Protein AF-J9F8X7-F1 (afdb_monomer_lite)

Sequence (86 aa):
EELRARRLAEFQVRSAKRARKGKKLQAVCENNDRRSNEGKKRKLRSFTSELTDVRKKAVKRFRYGAEDADFKAVRVKKKKARRIVN

Secondary structure (DSSP, 8-state):
-HHHHHHHHHHHHHHHHHHTS--PPP---TT--S---S----PPPPHHHHHT--SHHHHHHHHH-S--HHHHHHHHHHHHHHHH--

Radius of gyration: 24.57 Å; chains: 1; bounding box: 41×33×64 Å

Organism: Wuchereria bancrofti (NCBI:txid6293)

Structure (mmCIF, N/CA/C/O backbone):
data_AF-J9F8X7-F1
#
_entry.id   AF-J9F8X7-F1
#
loop_
_atom_site.group_PDB
_atom_site.id
_atom_site.type_symbol
_atom_site.label_atom_id
_atom_site.label_alt_id
_atom_site.label_comp_id
_atom_site.label_asym_id
_atom_site.label_entity_id
_atom_site.label_seq_id
_atom_site.pdbx_PDB_ins_code
_atom_site.Cartn_x
_atom_site.Cartn_y
_atom_site.Cartn_z
_atom_site.occupancy
_atom_site.B_iso_or_equiv
_atom_site.auth_seq_id
_atom_site.auth_comp_id
_atom_site.auth_asym_id
_atom_site.auth_atom_id
_atom_site.pdbx_PDB_model_num
ATOM 1 N N . GLU A 1 1 ? 15.111 6.989 -36.318 1.00 69.56 1 GLU A N 1
ATOM 2 C CA . GLU A 1 1 ? 14.019 6.026 -36.615 1.00 69.56 1 GLU A CA 1
ATOM 3 C C . GLU A 1 1 ? 14.325 4.606 -36.143 1.00 69.56 1 GLU A C 1
ATOM 5 O O . GLU A 1 1 ? 13.463 3.965 -35.550 1.00 69.56 1 GLU A O 1
ATOM 10 N N . GLU A 1 2 ? 15.571 4.157 -36.272 1.00 78.56 2 GLU A N 1
ATOM 11 C CA . GLU A 1 2 ? 16.049 2.831 -35.855 1.00 78.56 2 GLU A CA 1
ATOM 12 C C . GLU A 1 2 ? 15.721 2.446 -34.395 1.00 78.56 2 GLU A C 1
ATOM 14 O O . GLU A 1 2 ? 15.335 1.318 -34.090 1.00 78.56 2 GLU A O 1
ATOM 19 N N . LEU A 1 3 ? 15.780 3.411 -33.473 1.00 82.50 3 LEU A N 1
ATOM 20 C CA . LEU A 1 3 ? 15.501 3.187 -32.051 1.00 82.50 3 LEU A CA 1
ATOM 21 C C . LEU A 1 3 ? 14.015 2.893 -31.768 1.00 82.50 3 LEU A C 1
ATOM 23 O O . LEU A 1 3 ? 13.690 2.168 -30.826 1.00 82.50 3 LEU A O 1
ATOM 27 N N . ARG A 1 4 ? 13.100 3.413 -32.601 1.00 86.69 4 ARG A N 1
ATOM 28 C CA . ARG A 1 4 ? 11.666 3.082 -32.532 1.00 86.69 4 ARG A CA 1
ATOM 29 C C . ARG A 1 4 ? 11.414 1.675 -33.073 1.00 86.69 4 ARG A C 1
ATOM 31 O O . ARG A 1 4 ? 10.679 0.919 -32.443 1.00 86.69 4 ARG A O 1
ATOM 38 N N . ALA A 1 5 ? 12.083 1.304 -34.166 1.00 90.06 5 ALA A N 1
ATOM 39 C CA . ALA A 1 5 ? 11.992 -0.033 -34.749 1.00 90.06 5 ALA A CA 1
ATOM 40 C C . ALA A 1 5 ? 12.473 -1.123 -33.773 1.00 90.06 5 ALA A C 1
ATOM 42 O O . ALA A 1 5 ? 11.766 -2.107 -33.555 1.00 90.06 5 ALA A O 1
ATOM 43 N N . ARG A 1 6 ? 13.606 -0.906 -33.087 1.00 89.81 6 ARG A N 1
ATOM 44 C CA . ARG A 1 6 ? 14.118 -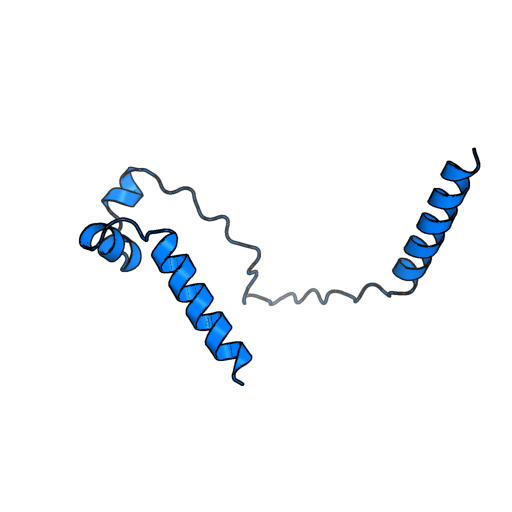1.838 -32.060 1.00 89.81 6 ARG A CA 1
ATOM 45 C C . ARG A 1 6 ? 13.127 -2.048 -30.909 1.00 89.81 6 ARG A C 1
ATOM 47 O O . ARG A 1 6 ? 12.860 -3.181 -30.516 1.00 89.81 6 ARG A O 1
ATOM 54 N N . ARG A 1 7 ? 12.515 -0.969 -30.407 1.00 91.50 7 ARG A N 1
ATOM 55 C CA . ARG A 1 7 ? 11.506 -1.046 -29.332 1.00 91.50 7 ARG A CA 1
ATOM 56 C C . ARG A 1 7 ? 10.241 -1.789 -29.765 1.00 91.50 7 ARG A C 1
ATOM 58 O O . ARG A 1 7 ? 9.690 -2.552 -28.974 1.00 91.50 7 ARG A O 1
ATOM 65 N N . LEU A 1 8 ? 9.790 -1.583 -31.003 1.00 93.38 8 LEU A N 1
ATOM 66 C CA . LEU A 1 8 ? 8.635 -2.295 -31.558 1.00 93.38 8 LEU A CA 1
ATOM 67 C C . LEU A 1 8 ? 8.914 -3.794 -31.701 1.00 93.38 8 LEU A C 1
ATOM 69 O O . LEU A 1 8 ? 8.088 -4.602 -31.278 1.00 93.38 8 LEU A O 1
ATOM 73 N N . ALA A 1 9 ? 10.094 -4.163 -32.202 1.00 92.25 9 ALA A N 1
ATOM 74 C CA . ALA A 1 9 ? 10.507 -5.559 -32.308 1.00 92.25 9 ALA A CA 1
ATOM 75 C C . ALA A 1 9 ? 10.549 -6.244 -30.928 1.00 92.25 9 ALA A C 1
ATOM 77 O O . ALA A 1 9 ? 9.977 -7.319 -30.739 1.00 92.25 9 ALA A O 1
ATOM 78 N N . GLU A 1 10 ? 11.134 -5.594 -29.917 1.00 92.94 10 GLU A N 1
ATOM 79 C CA . GLU A 1 10 ? 11.132 -6.117 -28.546 1.00 92.94 10 GLU A CA 1
ATOM 80 C C . GLU A 1 10 ? 9.721 -6.284 -27.973 1.00 92.94 10 GLU A C 1
ATOM 82 O O . GLU A 1 10 ? 9.430 -7.274 -27.291 1.00 92.94 10 GLU A O 1
ATOM 87 N N . PHE A 1 11 ? 8.835 -5.319 -28.225 1.00 92.88 11 PHE A N 1
ATOM 88 C CA . PHE A 1 11 ? 7.454 -5.378 -27.761 1.00 92.88 11 PHE A CA 1
ATOM 89 C C . PHE A 1 11 ? 6.701 -6.557 -28.388 1.00 92.88 11 PHE A C 1
ATOM 91 O O . PHE A 1 11 ? 6.037 -7.301 -27.663 1.00 92.88 11 PHE A O 1
ATOM 98 N N . GLN A 1 12 ? 6.865 -6.779 -29.695 1.00 93.62 12 GLN A N 1
ATOM 99 C CA . GLN A 1 12 ? 6.268 -7.908 -30.414 1.00 93.62 12 GLN A CA 1
ATOM 100 C C . GLN A 1 12 ? 6.786 -9.263 -29.906 1.00 93.62 12 GLN A C 1
ATOM 102 O O . GLN A 1 12 ? 6.009 -10.189 -29.678 1.00 93.62 12 GLN A O 1
ATOM 107 N N . VAL A 1 13 ? 8.086 -9.380 -29.618 1.00 91.69 13 VAL A N 1
ATOM 108 C CA . VAL A 1 13 ? 8.648 -10.603 -29.017 1.00 91.69 13 VAL A CA 1
ATOM 109 C C . VAL A 1 13 ? 8.046 -10.863 -27.631 1.00 91.69 13 VAL A C 1
ATOM 111 O O . VAL A 1 13 ? 7.712 -12.002 -27.287 1.00 91.69 13 VAL A O 1
ATOM 114 N N . ARG A 1 14 ? 7.879 -9.819 -26.809 1.00 89.06 14 ARG A N 1
ATOM 115 C CA . ARG A 1 14 ? 7.276 -9.941 -25.471 1.00 89.06 14 ARG A CA 1
ATOM 116 C C . ARG A 1 14 ? 5.793 -10.304 -25.544 1.00 89.06 14 ARG A C 1
ATOM 118 O O . ARG A 1 14 ? 5.352 -11.131 -24.744 1.00 89.06 14 ARG A O 1
ATOM 125 N N . SER A 1 15 ? 5.031 -9.721 -26.468 1.00 86.75 15 SER A N 1
ATOM 126 C CA . SER A 1 15 ? 3.611 -10.040 -26.649 1.00 86.75 15 SER A CA 1
ATOM 127 C C . SER A 1 15 ? 3.425 -11.485 -27.122 1.00 86.75 15 SER A C 1
ATOM 129 O O . SER A 1 15 ? 2.635 -12.208 -26.517 1.00 86.75 15 SER A O 1
ATOM 131 N N . ALA A 1 16 ? 4.235 -11.960 -28.073 1.00 83.69 16 ALA A N 1
ATOM 132 C CA . ALA A 1 16 ? 4.228 -13.352 -28.525 1.00 83.69 16 ALA A CA 1
ATOM 133 C C . ALA A 1 16 ? 4.581 -14.335 -27.392 1.00 83.69 16 ALA A C 1
ATOM 135 O O . ALA A 1 16 ? 3.882 -15.326 -27.175 1.00 83.69 16 ALA A O 1
ATOM 136 N N . LYS A 1 17 ? 5.611 -14.033 -26.584 1.00 83.81 17 LYS A N 1
ATOM 137 C CA . LYS A 1 17 ? 5.958 -14.832 -25.390 1.00 83.81 17 LYS A CA 1
ATOM 138 C C . LYS A 1 17 ? 4.819 -14.888 -24.367 1.00 83.81 17 LYS A C 1
ATOM 140 O O . LYS A 1 17 ? 4.634 -15.918 -23.723 1.00 83.81 17 LYS A O 1
ATOM 145 N N . ARG A 1 18 ? 4.066 -13.795 -24.197 1.00 81.88 18 ARG A N 1
ATOM 146 C CA . ARG A 1 18 ? 2.885 -13.756 -23.319 1.00 81.88 18 ARG A CA 1
ATOM 147 C C . ARG A 1 18 ? 1.713 -14.540 -23.906 1.00 81.88 18 ARG A C 1
ATOM 149 O O . ARG A 1 18 ? 1.067 -15.247 -23.150 1.00 81.88 18 ARG A O 1
ATOM 156 N N . ALA A 1 19 ? 1.481 -14.470 -25.215 1.00 78.12 19 ALA A N 1
ATOM 157 C CA . ALA A 1 19 ? 0.419 -15.216 -25.892 1.00 78.12 19 ALA A CA 1
ATOM 158 C C . ALA A 1 19 ? 0.627 -16.739 -25.816 1.00 78.12 19 ALA A C 1
ATOM 160 O O . ALA A 1 19 ? -0.332 -17.477 -25.618 1.00 78.12 19 ALA A O 1
ATOM 161 N N . ARG A 1 20 ? 1.884 -17.212 -25.872 1.00 70.25 20 ARG A N 1
ATOM 162 C CA . ARG A 1 20 ? 2.223 -18.635 -25.658 1.00 70.25 20 ARG A CA 1
ATOM 163 C C . ARG A 1 20 ? 1.961 -19.119 -24.229 1.00 70.25 20 ARG A C 1
ATOM 165 O O . ARG A 1 20 ? 1.822 -20.319 -24.009 1.00 70.25 20 ARG A O 1
ATOM 172 N N . LYS A 1 21 ? 1.895 -18.215 -23.245 1.00 73.81 21 LYS A N 1
ATOM 173 C CA . LYS A 1 21 ? 1.440 -18.560 -21.895 1.00 73.81 21 LYS A CA 1
ATOM 174 C C . LYS A 1 21 ? -0.085 -18.593 -21.918 1.00 73.81 21 LYS A C 1
ATOM 176 O O . LYS A 1 21 ? -0.724 -17.564 -21.714 1.00 73.81 21 LYS A O 1
ATOM 181 N N . GLY A 1 22 ? -0.656 -19.770 -22.175 1.00 71.56 22 GLY A N 1
ATOM 182 C CA . GLY A 1 22 ? -2.100 -19.980 -22.086 1.00 71.56 22 GLY A CA 1
ATOM 183 C C . GLY A 1 22 ? -2.646 -19.385 -20.786 1.00 71.56 22 GLY A C 1
ATOM 184 O O . GLY A 1 22 ? -2.090 -19.613 -19.705 1.00 71.56 22 GLY A O 1
ATOM 185 N N . LYS A 1 23 ? -3.698 -18.565 -20.888 1.00 70.62 23 LYS A N 1
ATOM 186 C CA . LYS A 1 23 ? -4.400 -18.050 -19.710 1.00 70.62 23 LYS A CA 1
ATOM 187 C C . LYS A 1 23 ? -4.941 -19.270 -18.968 1.00 70.62 23 LYS A C 1
ATOM 189 O O . LYS A 1 23 ? -5.765 -19.994 -19.516 1.00 70.62 23 LYS A O 1
ATOM 194 N N . LYS A 1 24 ? -4.453 -19.529 -17.752 1.00 72.62 24 LYS A N 1
ATOM 195 C CA . LYS A 1 24 ? -5.043 -20.575 -16.910 1.00 72.62 24 LYS A CA 1
ATOM 196 C C . LYS A 1 24 ? -6.509 -20.201 -16.703 1.00 72.62 24 LYS A C 1
ATOM 198 O O . LYS A 1 24 ? -6.775 -19.085 -16.254 1.00 72.62 24 LYS A O 1
ATOM 203 N N . LEU A 1 25 ? -7.428 -21.095 -17.068 1.00 70.00 25 LEU A N 1
ATOM 204 C CA . LEU A 1 25 ? -8.845 -20.926 -16.767 1.00 70.00 25 LEU A CA 1
ATOM 205 C C . LEU A 1 25 ? -8.965 -20.742 -15.251 1.00 70.00 25 LEU A C 1
ATOM 207 O O . LEU A 1 25 ? -8.510 -21.591 -14.483 1.00 70.0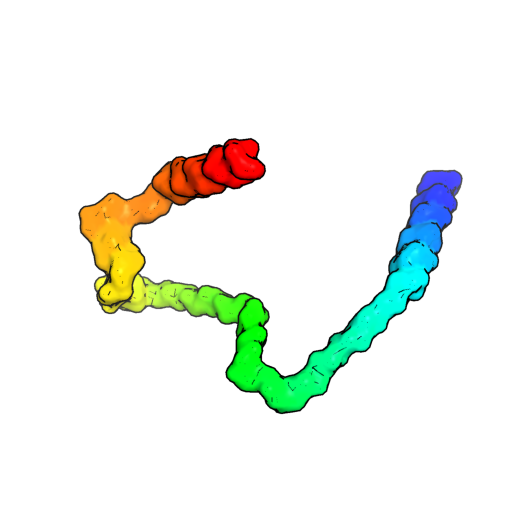0 25 LEU A O 1
ATOM 211 N N . GLN A 1 26 ? -9.490 -19.596 -14.819 1.00 64.62 26 GLN A N 1
ATOM 212 C CA . GLN A 1 26 ? -9.844 -19.424 -13.419 1.00 64.62 26 GLN A CA 1
ATOM 213 C C . GLN A 1 26 ? -11.121 -20.222 -13.195 1.00 64.62 26 GLN A C 1
ATOM 215 O O . GLN A 1 26 ? -12.144 -19.935 -13.812 1.00 64.62 26 GLN A O 1
ATOM 220 N N . ALA A 1 27 ? -11.044 -21.248 -12.351 1.00 71.00 27 ALA A N 1
ATOM 221 C CA . ALA A 1 27 ? -12.229 -21.957 -11.909 1.00 71.00 27 ALA A CA 1
ATOM 222 C C . ALA A 1 27 ? -13.085 -20.982 -11.092 1.00 71.00 27 ALA A C 1
ATOM 224 O O . ALA A 1 27 ? -12.693 -20.563 -10.000 1.00 71.00 27 ALA A O 1
ATOM 225 N N . VAL A 1 28 ? -14.235 -20.593 -11.639 1.00 65.12 28 VAL A N 1
ATOM 226 C CA . VAL A 1 28 ? -15.283 -19.926 -10.869 1.00 65.12 28 VAL A CA 1
ATOM 227 C C . VAL A 1 28 ? -15.966 -21.025 -10.063 1.00 65.12 28 VAL A C 1
ATOM 229 O O . VAL A 1 28 ? -16.800 -21.758 -10.579 1.00 65.12 28 VAL A O 1
ATOM 232 N N . CYS A 1 29 ? -15.548 -21.207 -8.812 1.00 59.22 29 CYS A N 1
ATOM 233 C CA . CYS A 1 29 ? -16.281 -22.063 -7.888 1.00 59.22 29 CYS A CA 1
ATOM 234 C C . CYS A 1 29 ? -17.475 -21.272 -7.350 1.00 59.22 29 CYS A C 1
ATOM 236 O O . CYS A 1 29 ? -17.279 -20.330 -6.582 1.00 59.22 29 CYS A O 1
ATOM 238 N N . GLU A 1 30 ? -18.691 -21.686 -7.703 1.00 66.94 30 GLU A N 1
ATOM 239 C CA . GLU A 1 30 ? -19.950 -21.072 -7.245 1.00 66.94 30 GLU A CA 1
ATOM 240 C C . GLU A 1 30 ? -20.150 -21.157 -5.718 1.00 66.94 30 GLU A C 1
ATOM 242 O O . GLU A 1 30 ? -20.923 -20.393 -5.159 1.00 66.94 30 GLU A O 1
ATOM 247 N N . ASN A 1 31 ? -19.376 -21.998 -5.019 1.00 56.44 31 ASN A N 1
ATOM 248 C CA . ASN A 1 31 ? -19.455 -22.200 -3.568 1.00 56.44 31 ASN A CA 1
ATOM 249 C C . ASN A 1 31 ? -18.117 -21.972 -2.846 1.00 56.44 31 ASN A C 1
ATOM 251 O O . ASN A 1 31 ? -17.699 -22.775 -2.012 1.00 56.44 31 ASN A O 1
ATOM 255 N N . ASN A 1 32 ? -17.415 -20.876 -3.143 1.00 49.78 32 ASN A N 1
ATOM 256 C CA . ASN A 1 32 ? -16.318 -20.419 -2.285 1.00 49.78 32 ASN A CA 1
ATOM 257 C C . ASN A 1 32 ? -16.797 -19.371 -1.275 1.00 49.78 32 ASN A C 1
ATOM 259 O O . ASN A 1 32 ? -16.335 -18.234 -1.245 1.00 49.78 32 ASN A O 1
ATOM 263 N N . ASP A 1 33 ? -17.611 -19.830 -0.328 1.00 55.69 33 ASP A N 1
ATOM 264 C CA . ASP A 1 33 ? -17.878 -19.153 0.950 1.00 55.69 33 ASP A CA 1
ATOM 265 C C . ASP A 1 33 ? -16.636 -19.096 1.871 1.00 55.69 33 ASP A C 1
ATOM 267 O O . ASP A 1 33 ? -16.692 -18.777 3.062 1.00 55.69 33 ASP A O 1
ATOM 271 N N . ARG A 1 34 ? -15.448 -19.430 1.352 1.00 59.09 34 ARG A N 1
ATOM 272 C CA . ARG A 1 34 ? -14.199 -19.451 2.108 1.00 59.09 34 ARG A CA 1
ATOM 273 C C . ARG A 1 34 ? -13.077 -18.772 1.329 1.00 59.09 34 ARG A C 1
ATOM 275 O O . ARG A 1 34 ? -12.253 -19.407 0.686 1.00 59.09 34 ARG A O 1
ATOM 282 N N . ARG A 1 35 ? -12.967 -17.470 1.617 1.00 55.41 35 ARG A N 1
ATOM 283 C CA . ARG A 1 35 ? -11.771 -16.608 1.518 1.00 55.41 35 ARG A CA 1
ATOM 284 C C . ARG A 1 35 ? -11.532 -15.929 0.167 1.00 55.41 35 ARG A C 1
ATOM 286 O O . ARG A 1 35 ? -10.469 -16.084 -0.431 1.00 55.41 35 ARG A O 1
ATOM 293 N N . SER A 1 36 ? -12.391 -14.968 -0.167 1.00 54.00 36 SER A N 1
ATOM 294 C CA . SER A 1 36 ? -11.905 -13.727 -0.777 1.00 54.00 36 SER A CA 1
ATOM 295 C C . SER A 1 36 ? -11.058 -12.967 0.261 1.00 54.00 36 SER A C 1
ATOM 297 O O . SER A 1 36 ? -11.510 -12.091 0.993 1.00 54.00 36 SER A O 1
ATOM 299 N N . ASN A 1 37 ? -9.775 -13.320 0.356 1.00 55.34 37 ASN A N 1
ATOM 300 C CA . ASN A 1 37 ? -8.756 -12.430 0.923 1.00 55.34 37 ASN A CA 1
ATOM 301 C C . ASN A 1 37 ? -8.349 -11.367 -0.116 1.00 55.34 37 ASN A C 1
ATOM 303 O O . ASN A 1 37 ? -7.193 -10.950 -0.157 1.00 55.34 37 ASN A O 1
ATOM 307 N N . GLU A 1 38 ? -9.280 -10.908 -0.958 1.00 53.81 38 GLU A N 1
ATOM 308 C CA . GLU A 1 38 ? -9.124 -9.599 -1.577 1.00 53.81 38 GLU A CA 1
ATOM 309 C C . GLU A 1 38 ? -9.139 -8.594 -0.435 1.00 53.81 38 GLU A C 1
ATOM 311 O O . GLU A 1 38 ? -10.080 -8.534 0.358 1.00 53.81 38 GLU A O 1
ATOM 316 N N . GLY A 1 39 ? -7.999 -7.928 -0.255 1.00 54.16 39 GLY A N 1
ATOM 317 C CA . GLY A 1 39 ? -7.662 -7.204 0.956 1.00 54.16 39 GLY A CA 1
ATOM 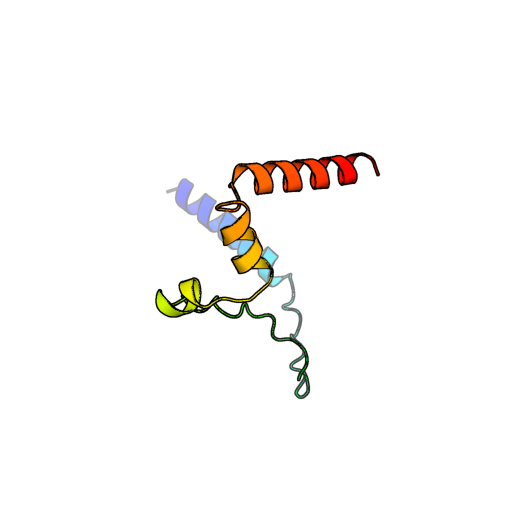318 C C . GLY A 1 39 ? -8.820 -6.345 1.434 1.00 54.16 39 GLY A C 1
ATOM 319 O O . GLY A 1 39 ? -9.095 -5.300 0.848 1.00 54.16 39 GLY A O 1
ATOM 320 N N . LYS A 1 40 ? -9.463 -6.766 2.535 1.00 58.78 40 LYS A N 1
ATOM 321 C CA . LYS A 1 40 ? -10.364 -5.910 3.306 1.00 58.78 40 LYS A CA 1
ATOM 322 C C . LYS A 1 40 ? -9.605 -4.613 3.542 1.00 58.78 40 LYS A C 1
ATOM 324 O O . LYS A 1 40 ? -8.669 -4.594 4.350 1.00 58.78 40 LYS A O 1
ATOM 329 N N . LYS A 1 41 ? -9.962 -3.559 2.797 1.00 61.75 41 LYS A N 1
ATOM 330 C CA . LYS A 1 41 ? -9.402 -2.220 2.979 1.00 61.75 41 LYS A CA 1
ATOM 331 C C . LYS A 1 41 ? -9.503 -1.952 4.472 1.00 61.75 41 LYS A C 1
ATOM 333 O O . LYS A 1 41 ? -10.585 -2.090 5.049 1.00 61.75 41 LYS A O 1
ATOM 338 N N . ARG A 1 42 ? -8.362 -1.710 5.130 1.00 63.75 42 ARG A N 1
ATOM 339 C CA . ARG A 1 42 ? -8.369 -1.396 6.560 1.00 63.75 42 ARG A CA 1
ATOM 340 C C . ARG A 1 42 ? -9.273 -0.181 6.693 1.00 63.75 42 ARG A C 1
ATOM 342 O O . ARG A 1 42 ? -8.935 0.867 6.154 1.00 63.75 42 ARG A O 1
ATOM 349 N N . LYS A 1 43 ? -10.440 -0.354 7.322 1.00 70.19 43 LYS A N 1
ATOM 350 C CA . LYS A 1 43 ? -11.338 0.767 7.587 1.00 70.19 43 LYS A CA 1
ATOM 351 C C . LYS A 1 43 ? -10.510 1.817 8.321 1.00 70.19 43 LYS A C 1
ATOM 353 O O . LYS A 1 43 ? -9.822 1.470 9.289 1.00 70.19 43 LYS A O 1
ATOM 358 N N . LEU A 1 44 ? -10.517 3.043 7.802 1.00 70.38 44 LEU A N 1
ATOM 359 C CA . LEU A 1 44 ? -9.894 4.175 8.470 1.00 70.38 44 LEU A CA 1
ATOM 360 C C . LEU A 1 44 ? -10.503 4.235 9.875 1.00 70.38 44 LEU A C 1
ATOM 362 O O . LEU A 1 44 ? -11.724 4.148 10.021 1.00 70.38 44 LEU A O 1
ATOM 366 N N . ARG A 1 45 ? -9.661 4.230 10.907 1.00 75.94 45 ARG A N 1
ATOM 367 C CA . ARG A 1 45 ? -10.148 4.237 12.288 1.00 75.94 45 ARG A CA 1
ATOM 368 C C . ARG A 1 45 ? -10.625 5.651 12.594 1.00 75.94 45 ARG A C 1
ATOM 370 O O . ARG A 1 45 ? -9.923 6.603 12.271 1.00 75.94 45 ARG A O 1
ATOM 377 N N . SER A 1 46 ? -11.813 5.794 13.175 1.00 85.31 46 SER A N 1
ATOM 378 C CA . SER A 1 46 ? -12.238 7.085 13.719 1.00 85.31 46 SER A CA 1
ATOM 379 C C . SER A 1 46 ? -11.432 7.387 14.981 1.00 85.31 46 SER A C 1
ATOM 381 O O . SER A 1 46 ? -11.054 6.455 15.696 1.00 85.31 46 SER A O 1
ATOM 383 N N . PHE A 1 47 ? -11.225 8.668 15.289 1.00 83.56 47 PHE A N 1
ATOM 384 C CA . PHE A 1 47 ? -10.551 9.110 16.516 1.00 83.56 47 PHE A CA 1
ATOM 385 C C . PHE A 1 47 ? -11.151 8.455 17.772 1.00 83.56 47 PHE A C 1
ATOM 387 O O . PHE A 1 47 ? -10.443 7.876 18.593 1.00 83.56 47 PHE A O 1
ATOM 394 N N . THR A 1 48 ? -12.483 8.423 17.852 1.00 86.69 48 THR A N 1
ATOM 395 C CA . THR A 1 48 ? -13.217 7.754 18.934 1.00 86.69 48 THR A CA 1
ATOM 396 C C . THR A 1 48 ? -12.906 6.260 19.014 1.00 86.69 48 THR A C 1
ATOM 398 O O . THR A 1 48 ? -12.656 5.742 20.098 1.00 86.69 48 THR A O 1
ATOM 401 N N . SER A 1 49 ? -12.831 5.569 17.870 1.00 83.44 49 SER A N 1
ATOM 402 C CA . SER A 1 49 ? -12.522 4.137 17.829 1.00 83.44 49 SER A CA 1
ATOM 403 C C . SER A 1 49 ? -11.089 3.805 18.237 1.00 83.44 49 SER A C 1
ATOM 405 O O . SER A 1 49 ? -10.813 2.645 18.530 1.00 83.44 49 SER A O 1
ATOM 407 N N . GLU A 1 50 ? -10.169 4.773 18.228 1.00 80.19 50 GLU A N 1
ATOM 408 C CA . GLU A 1 50 ? -8.805 4.579 18.723 1.00 80.19 50 GLU A CA 1
ATOM 409 C C . GLU A 1 50 ? -8.722 4.726 20.240 1.00 80.19 50 GLU A C 1
ATOM 411 O O . GLU A 1 50 ? -8.034 3.924 20.874 1.00 80.19 50 GLU A O 1
ATOM 416 N N . LEU A 1 51 ? -9.467 5.677 20.814 1.00 82.88 51 LEU A N 1
ATOM 417 C CA . LEU A 1 51 ? -9.537 5.893 22.261 1.00 82.88 51 LEU A CA 1
ATOM 418 C C . LEU A 1 51 ? -10.260 4.758 22.993 1.00 82.88 51 LEU A C 1
ATOM 420 O O . LEU A 1 51 ? -9.886 4.411 24.109 1.00 82.88 51 LEU A O 1
ATOM 424 N N . THR A 1 52 ? -11.262 4.140 22.362 1.00 88.94 52 THR A N 1
ATOM 425 C CA . THR A 1 52 ? -12.055 3.064 22.977 1.00 88.94 52 THR A CA 1
ATOM 426 C C . THR A 1 52 ? -11.616 1.654 22.556 1.00 88.94 52 THR A C 1
ATOM 428 O O . THR A 1 52 ? -12.323 0.678 22.821 1.00 88.94 52 THR A O 1
ATOM 431 N N . ASP A 1 53 ? -10.481 1.496 21.861 1.00 86.69 53 ASP A N 1
ATOM 432 C CA . ASP A 1 53 ? -10.038 0.182 21.376 1.00 86.69 53 ASP A CA 1
ATOM 433 C C . ASP A 1 53 ? -9.463 -0.687 22.506 1.00 86.69 53 ASP A C 1
ATOM 435 O O . ASP A 1 53 ? -8.307 -0.559 22.902 1.00 86.69 53 ASP A O 1
ATOM 439 N N . VAL A 1 54 ? -10.246 -1.665 22.959 1.00 89.81 54 VAL A N 1
ATOM 440 C CA . VAL A 1 54 ? -9.840 -2.644 23.986 1.00 89.81 54 VAL A CA 1
ATOM 441 C C . VAL A 1 54 ? -9.097 -3.863 23.422 1.00 89.81 54 VAL A C 1
ATOM 443 O O . VAL A 1 54 ? -8.746 -4.794 24.151 1.00 89.81 54 VAL A O 1
ATOM 446 N N . ARG A 1 55 ? -8.823 -3.912 22.110 1.00 88.75 55 ARG A N 1
ATOM 447 C CA . ARG A 1 55 ? -8.076 -5.034 21.519 1.00 88.75 55 ARG A CA 1
ATOM 448 C C . ARG A 1 55 ? -6.659 -5.084 22.083 1.00 88.75 55 ARG A C 1
ATOM 450 O O . ARG A 1 55 ? -5.999 -4.061 22.244 1.00 88.75 55 ARG A O 1
ATOM 457 N N . LYS A 1 56 ? -6.111 -6.300 22.215 1.00 86.62 56 LYS A N 1
ATOM 458 C CA . LYS A 1 56 ? -4.735 -6.551 22.704 1.00 86.62 56 LYS A CA 1
ATOM 459 C C . LYS A 1 56 ? -3.669 -5.642 22.067 1.00 86.62 56 LYS A C 1
ATOM 461 O O . LYS A 1 56 ? -2.719 -5.259 22.736 1.00 86.62 56 LYS A O 1
ATOM 466 N N . LYS A 1 57 ? -3.806 -5.293 20.779 1.00 82.50 57 LYS A N 1
ATOM 467 C CA . LYS A 1 57 ? -2.878 -4.388 20.073 1.00 82.50 57 LYS A CA 1
ATOM 468 C C . LYS A 1 57 ? -2.976 -2.932 20.534 1.00 82.50 57 LYS A C 1
ATOM 470 O O . LYS A 1 57 ? -1.954 -2.265 20.599 1.00 82.50 57 LYS A O 1
ATOM 475 N N . ALA A 1 58 ? -4.173 -2.424 20.806 1.00 84.44 58 ALA A N 1
ATOM 476 C CA . ALA A 1 58 ? -4.344 -1.070 21.322 1.00 84.44 58 ALA A CA 1
ATOM 477 C C . ALA A 1 58 ? -3.903 -0.970 22.779 1.00 84.44 58 ALA A C 1
ATOM 479 O O . ALA A 1 58 ? -3.091 -0.108 23.082 1.00 84.44 58 ALA A O 1
ATOM 480 N N . VAL A 1 59 ? -4.280 -1.937 23.620 1.00 87.56 59 VAL A N 1
ATOM 481 C CA . VAL A 1 59 ? -3.812 -2.006 25.016 1.00 87.56 59 VAL A CA 1
ATOM 482 C C . VAL A 1 59 ? -2.283 -2.039 25.097 1.00 87.56 59 VAL A C 1
ATOM 484 O O . VAL A 1 59 ? -1.691 -1.344 25.915 1.00 87.56 59 VAL A O 1
ATOM 487 N N . LYS A 1 60 ? -1.615 -2.804 24.221 1.00 85.31 60 LYS A N 1
ATOM 488 C CA . LYS A 1 60 ? -0.145 -2.809 24.158 1.00 85.31 60 LYS A CA 1
ATOM 489 C C . LYS A 1 60 ? 0.436 -1.459 23.741 1.00 85.31 60 LYS A C 1
ATOM 491 O O . LYS A 1 60 ? 1.402 -1.035 24.356 1.00 85.31 60 LYS A O 1
ATOM 496 N N . ARG A 1 61 ? -0.150 -0.790 22.742 1.00 84.56 61 ARG A N 1
ATOM 497 C CA . ARG A 1 61 ? 0.302 0.547 22.321 1.00 84.56 61 ARG A CA 1
ATOM 498 C C . ARG A 1 61 ? 0.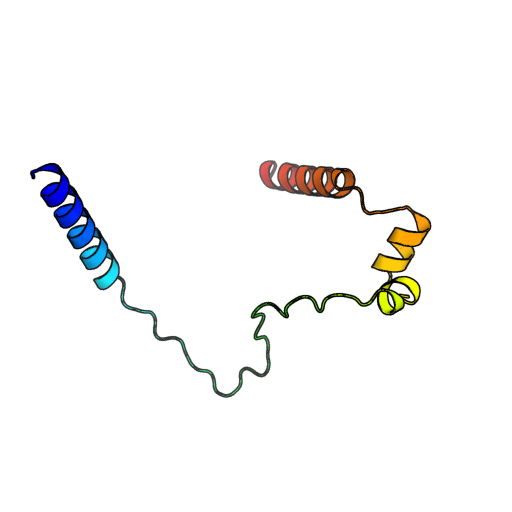117 1.596 23.420 1.00 84.56 61 ARG A C 1
ATOM 500 O O . ARG A 1 61 ? 0.969 2.449 23.590 1.00 84.56 61 ARG A O 1
ATOM 507 N N . PHE A 1 62 ? -0.970 1.511 24.184 1.00 83.69 62 PHE A N 1
ATOM 508 C CA . PHE A 1 62 ? -1.204 2.403 25.319 1.00 83.69 62 PHE A CA 1
ATOM 509 C C . PHE A 1 62 ? -0.194 2.169 26.452 1.00 83.69 62 PHE A C 1
ATOM 511 O O . PHE A 1 62 ? 0.361 3.116 26.988 1.00 83.69 62 PHE A O 1
ATOM 518 N N . ARG A 1 63 ? 0.084 0.903 26.794 1.00 86.81 63 ARG A N 1
ATOM 519 C CA . ARG A 1 63 ? 0.998 0.554 27.896 1.00 86.81 63 ARG A CA 1
ATOM 520 C C . ARG A 1 63 ? 2.473 0.791 27.587 1.00 86.81 63 ARG A C 1
ATOM 522 O O . ARG A 1 63 ? 3.222 1.127 28.491 1.00 86.81 63 ARG A O 1
ATOM 529 N N . TYR A 1 64 ? 2.892 0.530 26.352 1.00 84.56 64 TYR A N 1
ATOM 530 C CA . TYR A 1 64 ? 4.311 0.479 25.981 1.00 84.56 64 TYR A CA 1
ATOM 531 C C . TYR A 1 64 ? 4.713 1.558 24.970 1.00 84.56 64 TYR A C 1
ATOM 533 O O . TYR A 1 64 ? 5.851 1.554 24.516 1.00 84.56 64 TYR A O 1
ATOM 541 N N . GLY A 1 65 ? 3.797 2.457 24.603 1.00 78.50 65 GLY A N 1
ATOM 542 C CA . GLY A 1 65 ? 4.013 3.434 23.540 1.00 78.50 65 GLY A CA 1
ATOM 543 C C . GLY A 1 65 ? 3.737 2.870 22.143 1.00 78.50 65 GLY A C 1
ATOM 544 O O . GLY A 1 65 ? 3.347 1.708 21.964 1.00 78.50 65 GLY A O 1
ATOM 545 N N . ALA A 1 66 ? 3.887 3.719 21.123 1.00 74.25 66 ALA A N 1
ATOM 546 C CA . ALA A 1 66 ? 3.732 3.304 19.733 1.00 74.25 66 ALA A CA 1
ATOM 547 C C . ALA A 1 66 ? 4.631 2.088 19.439 1.00 74.25 66 ALA A C 1
ATOM 549 O O . ALA A 1 66 ? 5.708 1.949 20.006 1.00 74.25 66 ALA A O 1
ATOM 550 N N . GLU A 1 67 ? 4.188 1.170 18.569 1.00 66.19 67 GLU A N 1
ATOM 551 C CA . GLU A 1 67 ? 5.104 0.132 18.085 1.00 66.19 67 GLU A CA 1
ATOM 552 C C . GLU A 1 67 ? 6.169 0.844 17.245 1.00 66.19 67 GLU A C 1
ATOM 554 O O . GLU A 1 67 ? 5.933 1.072 16.056 1.00 66.19 67 GLU A O 1
ATOM 559 N N . ASP A 1 68 ? 7.293 1.209 17.866 1.00 62.09 68 ASP A N 1
ATOM 560 C CA . ASP A 1 68 ? 8.410 1.859 17.195 1.00 62.09 68 ASP A CA 1
ATOM 561 C C . ASP A 1 68 ? 8.727 1.083 15.921 1.00 62.09 68 ASP A C 1
ATOM 563 O O . ASP A 1 68 ? 8.817 -0.158 15.909 1.00 62.09 68 ASP A O 1
ATOM 567 N N . ALA A 1 69 ? 8.863 1.815 14.816 1.00 61.22 69 ALA A N 1
ATOM 568 C CA . ALA A 1 69 ? 9.275 1.254 13.535 1.00 61.22 69 ALA A CA 1
ATOM 569 C C . ALA A 1 69 ? 10.537 0.381 13.697 1.00 61.22 69 ALA A C 1
ATOM 571 O O . ALA A 1 69 ? 10.672 -0.657 13.038 1.00 61.22 69 ALA A O 1
ATOM 572 N N . ASP A 1 70 ? 11.374 0.719 14.676 1.00 57.16 70 ASP A N 1
ATOM 573 C CA . ASP A 1 70 ? 12.576 -0.0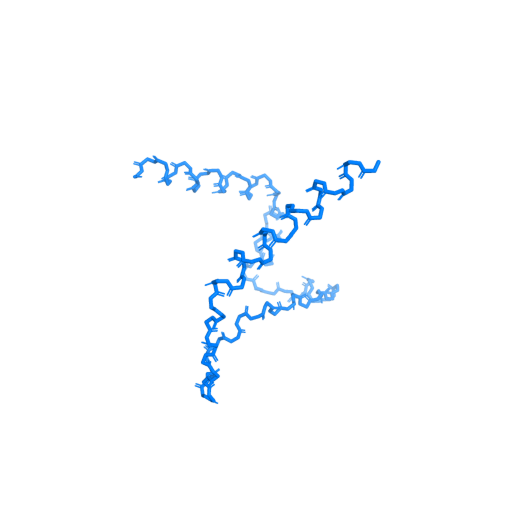05 15.067 1.00 57.16 70 ASP A CA 1
ATOM 574 C C . ASP A 1 70 ? 12.281 -1.384 15.666 1.00 57.16 70 ASP A C 1
ATOM 576 O O . ASP A 1 70 ? 12.899 -2.376 15.270 1.00 57.16 70 ASP A O 1
ATOM 580 N N . PHE A 1 71 ? 11.259 -1.530 16.515 1.00 58.28 71 PHE A N 1
ATOM 581 C CA . PHE A 1 71 ? 10.869 -2.834 17.064 1.00 58.28 71 PHE A CA 1
ATOM 582 C C . PHE A 1 71 ? 10.356 -3.783 15.966 1.00 58.28 71 PHE A C 1
ATOM 584 O O . PHE A 1 71 ? 10.607 -4.997 15.971 1.00 58.28 71 PHE A O 1
ATOM 591 N N . LYS A 1 72 ? 9.664 -3.234 14.958 1.00 62.03 72 LYS A N 1
ATOM 592 C CA . LYS A 1 72 ? 9.242 -3.979 13.759 1.00 62.03 72 LYS A CA 1
ATOM 593 C C . LYS A 1 72 ? 10.441 -4.374 12.905 1.00 62.03 72 LYS A C 1
ATOM 595 O O . LYS A 1 72 ? 10.509 -5.536 12.491 1.00 62.03 72 LYS A O 1
ATOM 600 N N . ALA A 1 73 ? 11.375 -3.454 12.676 1.00 62.03 73 ALA A N 1
ATOM 601 C CA . ALA A 1 73 ? 12.584 -3.690 11.896 1.00 62.03 73 ALA A CA 1
ATOM 602 C C . ALA A 1 73 ? 13.460 -4.777 12.535 1.00 62.03 73 ALA A C 1
ATOM 604 O O . ALA A 1 73 ? 13.844 -5.733 11.858 1.00 62.03 73 ALA A O 1
ATOM 605 N N . VAL A 1 74 ? 13.686 -4.712 13.850 1.00 60.84 74 VAL A N 1
ATOM 606 C CA . VAL A 1 74 ? 14.453 -5.711 14.612 1.00 60.84 74 VAL A CA 1
ATOM 607 C C . VAL A 1 74 ? 13.782 -7.084 14.555 1.00 60.84 74 VAL A C 1
ATOM 609 O O . VAL A 1 74 ? 14.436 -8.092 14.275 1.00 60.84 74 VAL A O 1
ATOM 612 N N . ARG A 1 75 ? 12.455 -7.158 14.723 1.00 65.81 75 ARG A N 1
ATOM 613 C CA . ARG A 1 75 ? 11.727 -8.436 14.634 1.00 65.81 75 ARG A CA 1
ATOM 614 C C . ARG A 1 75 ? 11.791 -9.053 13.234 1.00 65.81 75 ARG A C 1
ATOM 616 O O . ARG A 1 75 ? 11.880 -10.276 13.108 1.00 65.81 75 ARG A O 1
ATOM 623 N N . VAL A 1 76 ? 11.724 -8.235 12.183 1.00 67.25 76 VAL A N 1
ATOM 624 C CA . VAL A 1 76 ? 11.835 -8.694 10.788 1.00 67.25 76 VAL A CA 1
ATOM 625 C C . VAL A 1 76 ? 13.265 -9.146 10.473 1.00 67.25 76 VAL A C 1
ATOM 627 O O . VAL A 1 76 ? 13.425 -10.226 9.901 1.00 67.25 76 VAL A O 1
ATOM 630 N N . LYS A 1 77 ? 14.293 -8.404 10.915 1.00 63.47 77 LYS A N 1
ATOM 631 C CA . LYS A 1 77 ? 15.708 -8.808 10.816 1.00 63.47 77 LYS A CA 1
ATOM 632 C C . LYS A 1 77 ? 15.952 -10.157 11.504 1.00 63.47 77 LYS A C 1
ATOM 634 O O . LYS A 1 77 ? 16.463 -11.078 10.872 1.00 63.47 77 LYS A O 1
ATOM 639 N N . LYS A 1 78 ? 15.468 -10.332 12.741 1.00 63.97 78 LYS A N 1
ATOM 640 C CA . LYS A 1 78 ? 15.583 -11.593 13.503 1.00 63.97 78 LYS A CA 1
ATOM 641 C C . LYS A 1 78 ? 14.915 -12.781 12.800 1.00 63.97 78 LYS A C 1
ATOM 643 O O . LYS A 1 78 ? 15.442 -13.889 12.826 1.00 63.97 78 LYS A O 1
ATOM 648 N N . LYS A 1 79 ? 13.764 -12.572 12.150 1.00 63.53 79 LYS A N 1
ATOM 649 C CA . LYS A 1 79 ? 13.087 -13.622 11.365 1.00 63.53 79 LYS A CA 1
ATOM 650 C C . LYS A 1 79 ? 13.820 -13.978 10.070 1.00 63.53 79 LYS A C 1
ATOM 652 O O . LYS A 1 79 ? 13.789 -15.143 9.691 1.00 63.53 79 LYS A O 1
ATOM 657 N N . LYS A 1 80 ? 14.452 -13.010 9.395 1.00 64.69 80 LYS A N 1
ATOM 658 C CA . LYS A 1 80 ? 15.277 -13.272 8.203 1.00 64.69 80 LYS A CA 1
ATOM 659 C C . LYS A 1 80 ? 16.537 -14.062 8.555 1.00 64.69 80 LYS A C 1
ATOM 661 O O . LYS A 1 80 ? 16.801 -15.052 7.892 1.00 64.69 80 LYS A O 1
ATOM 666 N N . ALA A 1 81 ? 17.238 -13.689 9.626 1.00 64.00 81 ALA A N 1
ATOM 667 C CA . ALA A 1 81 ? 18.437 -14.401 10.077 1.00 64.00 81 ALA A CA 1
ATOM 668 C C . ALA A 1 81 ? 18.164 -15.896 10.329 1.00 64.00 81 ALA A C 1
ATOM 670 O O . ALA A 1 81 ? 18.890 -16.751 9.844 1.00 64.00 81 ALA A O 1
ATOM 671 N N . ARG A 1 82 ? 17.040 -16.224 10.979 1.00 63.59 82 ARG A N 1
ATOM 672 C CA . ARG A 1 82 ? 16.630 -17.619 11.232 1.00 63.59 82 ARG A CA 1
ATOM 673 C C . ARG A 1 82 ? 16.269 -18.428 9.981 1.00 63.59 82 ARG A C 1
ATOM 675 O O . ARG A 1 82 ? 16.206 -19.641 10.070 1.00 63.59 82 ARG A O 1
ATOM 682 N 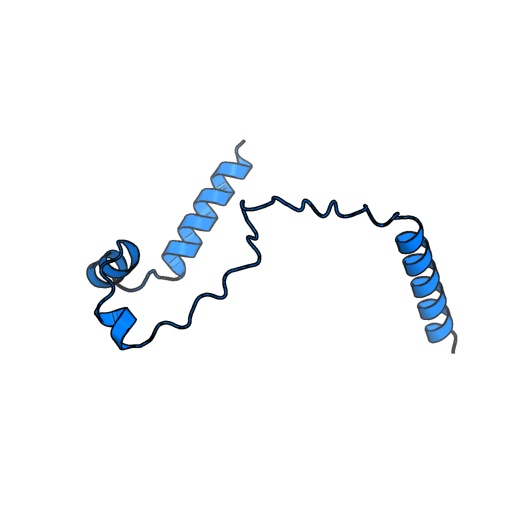N . ARG A 1 83 ? 15.974 -17.779 8.851 1.00 57.84 83 ARG A N 1
ATOM 683 C CA . ARG A 1 83 ? 15.682 -18.462 7.577 1.00 57.84 83 ARG A CA 1
ATOM 684 C C . ARG A 1 83 ? 16.923 -18.724 6.733 1.00 57.84 83 ARG A C 1
ATOM 686 O O . ARG A 1 83 ? 16.823 -19.482 5.788 1.00 57.84 83 ARG A O 1
ATOM 693 N N . ILE A 1 84 ? 18.029 -18.045 7.025 1.00 59.12 84 ILE A N 1
ATOM 694 C CA . ILE A 1 84 ? 19.289 -18.184 6.280 1.00 59.12 84 ILE A CA 1
ATOM 695 C C . ILE A 1 84 ? 20.134 -19.330 6.858 1.00 59.12 84 ILE A C 1
ATOM 697 O O . ILE A 1 84 ? 20.987 -19.868 6.172 1.00 59.12 84 ILE A O 1
ATOM 701 N N . VAL A 1 85 ? 19.883 -19.705 8.114 1.00 56.56 85 VAL A N 1
ATOM 702 C CA . VAL A 1 85 ? 20.620 -20.751 8.845 1.00 56.56 85 VAL A CA 1
ATOM 703 C C . VAL A 1 85 ? 19.983 -22.147 8.678 1.00 56.56 85 VAL A C 1
ATOM 705 O O . VAL A 1 85 ? 20.496 -23.112 9.230 1.00 56.56 85 VAL A O 1
ATOM 708 N N . ASN A 1 86 ? 18.896 -22.268 7.905 1.00 48.22 86 ASN A N 1
ATOM 709 C CA . ASN A 1 86 ? 18.227 -23.540 7.605 1.00 48.22 86 ASN A CA 1
ATOM 710 C C . ASN A 1 86 ? 18.351 -23.897 6.128 1.00 48.22 86 ASN A C 1
ATOM 712 O O . ASN A 1 86 ? 18.165 -22.972 5.304 1.00 48.22 86 ASN A O 1
#

pLDDT: mean 73.28, std 12.9, range [48.22, 93.62]

Foldseek 3Di:
DVVVVVVVVVVVVVVVVVVVPPDPPDPPDPPCPDDPPPPPPPPDADPVNLVPPPDPVSVCCVVPNHCPPVVVVVVVVVVVVVVVVD